Protein AF-A0A8T5HDD3-F1 (afdb_monomer_lite)

pLDDT: mean 91.11, std 10.98, range [41.25, 98.44]

Foldseek 3Di:
DDPLQVVLVVVLVVLLPDAPVCLLVVLVVCLVVVVVCDVVVSDDLVSLLVSVLSNLLVQLVVQLCVQLVPPDPDGQALVNGPQNQSVLVCLVVVVDDPVSLVSHHHPDPDHSVNSNVVNHDPCVSVVSVCSSNVVVVVVVVD

Secondary structure (DSSP, 8-state):
--HHHHHHHHHHHHHHT--GGGHHHHHHHHHHHHHHHHHTTSS-HHHHHHHHHHHHHHHHHHHHHHHS-TT-SS---GGGSS-HHHHHHHHHTT-S-HHHHHHS---TT--HHHHHHHH--TTHHHHHHHHHHHHHHHHTT-

Sequence (142 aa):
MTLNDSIRELVITGLEGVKLSTLNTFAKEYGAMIYSLYQEKVISDRDIDTALEKVIYEQAAKDYGRMTNEKRTHPLHADHVERTDCLAYALEKEAFSVEEVQQIPFDHGQNQITFVARYRNENLLRELREKLFQQEEELTNK

Structure (mmCIF, N/CA/C/O backbone):
data_AF-A0A8T5HDD3-F1
#
_entry.id   AF-A0A8T5HDD3-F1
#
loop_
_atom_site.group_PDB
_atom_site.id
_atom_site.type_symbol
_atom_site.label_atom_id
_atom_site.label_alt_id
_atom_site.label_comp_id
_atom_site.label_asym_id
_atom_site.label_entity_id
_atom_site.label_seq_id
_atom_site.pdbx_PDB_ins_code
_atom_site.Cartn_x
_atom_site.Cartn_y
_a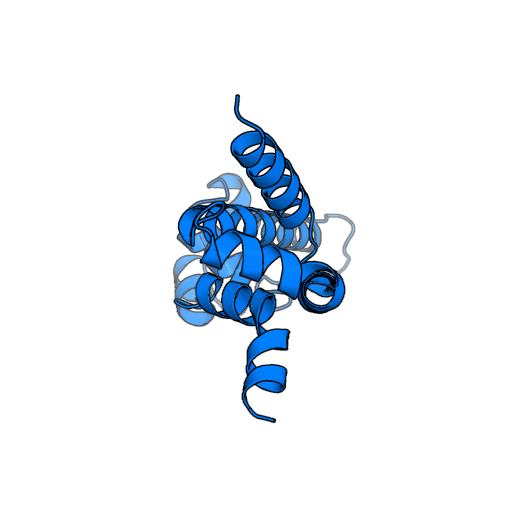tom_site.Cartn_z
_atom_site.occupancy
_atom_site.B_iso_or_equiv
_atom_site.auth_seq_id
_atom_site.auth_comp_id
_atom_site.auth_asym_id
_atom_site.auth_atom_id
_atom_site.pdbx_PDB_model_num
ATOM 1 N N . MET A 1 1 ? -11.540 22.369 16.539 1.00 68.56 1 MET A N 1
ATOM 2 C CA . MET A 1 1 ? -11.076 20.972 16.576 1.00 68.56 1 MET A CA 1
ATOM 3 C C . MET A 1 1 ? -11.719 20.312 17.780 1.00 68.56 1 MET A C 1
ATOM 5 O O . MET A 1 1 ? -11.649 20.884 18.863 1.00 68.56 1 MET A O 1
ATOM 9 N N . THR A 1 2 ? -12.438 19.213 17.575 1.00 91.38 2 THR A N 1
ATOM 10 C CA . THR A 1 2 ? -13.091 18.436 18.639 1.00 91.38 2 THR A CA 1
ATOM 11 C C . THR A 1 2 ? -12.171 17.316 19.131 1.00 91.38 2 THR A C 1
ATOM 13 O O . THR A 1 2 ? -11.213 16.963 18.448 1.00 91.38 2 THR A O 1
ATOM 16 N N . LEU A 1 3 ? -12.463 16.733 20.301 1.00 88.44 3 LEU A N 1
ATOM 17 C CA . LEU A 1 3 ? -11.733 15.559 20.799 1.00 88.44 3 LEU A CA 1
ATOM 18 C C . LEU A 1 3 ? -11.779 14.398 19.790 1.00 88.44 3 LEU A C 1
ATOM 20 O O . LEU A 1 3 ? -10.764 13.749 19.557 1.00 88.44 3 LEU A O 1
ATOM 24 N N . ASN A 1 4 ? -12.930 14.192 19.144 1.00 90.50 4 ASN A N 1
ATOM 25 C CA . 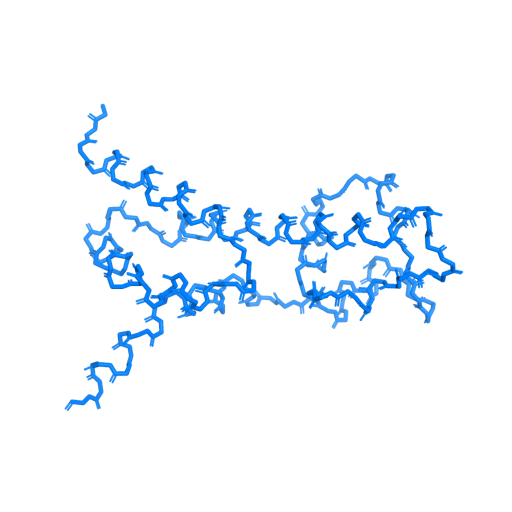ASN A 1 4 ? -13.096 13.164 18.118 1.00 90.50 4 ASN A CA 1
ATOM 26 C C . ASN A 1 4 ? -12.216 13.435 16.890 1.00 90.50 4 ASN A C 1
ATOM 28 O O . ASN A 1 4 ? -11.634 12.495 16.358 1.00 90.50 4 ASN A O 1
ATOM 32 N N . ASP A 1 5 ? -12.051 14.701 16.486 1.00 91.31 5 ASP A N 1
ATOM 33 C CA . ASP A 1 5 ? -11.139 15.059 15.389 1.00 91.31 5 ASP A CA 1
ATOM 34 C C . ASP A 1 5 ? -9.685 14.713 15.739 1.00 91.31 5 ASP A C 1
ATOM 36 O O . ASP A 1 5 ? -8.977 14.142 14.914 1.00 91.31 5 ASP A O 1
ATOM 40 N N . SER A 1 6 ? -9.249 15.008 16.969 1.00 93.00 6 SER A N 1
ATOM 41 C CA . SER A 1 6 ? -7.890 14.695 17.429 1.00 93.00 6 SER A CA 1
ATOM 42 C C . SER A 1 6 ? -7.639 13.189 17.544 1.00 93.00 6 SER A C 1
ATOM 44 O O . SER A 1 6 ? -6.559 12.721 17.190 1.00 93.00 6 SER A O 1
ATOM 46 N N . ILE A 1 7 ? -8.626 12.420 18.015 1.00 92.38 7 ILE A N 1
ATOM 47 C CA . ILE A 1 7 ? -8.535 10.953 18.089 1.00 92.38 7 ILE A CA 1
ATOM 48 C C . ILE A 1 7 ? -8.464 10.354 16.684 1.00 92.38 7 ILE A C 1
ATOM 50 O O . ILE A 1 7 ? -7.594 9.523 16.423 1.00 92.38 7 ILE A O 1
ATOM 54 N N . ARG A 1 8 ? -9.334 10.805 15.770 1.00 93.62 8 ARG A N 1
ATOM 55 C CA . ARG A 1 8 ? -9.302 10.405 14.358 1.00 93.62 8 ARG A CA 1
ATOM 56 C C . ARG A 1 8 ? -7.929 10.677 13.754 1.00 93.62 8 ARG A C 1
ATOM 58 O O . ARG A 1 8 ? -7.326 9.761 13.212 1.00 93.62 8 ARG A O 1
ATOM 65 N N . GLU A 1 9 ? -7.410 11.895 13.884 1.00 94.44 9 GLU A N 1
ATOM 66 C CA . GLU A 1 9 ? -6.103 12.263 13.326 1.00 94.44 9 GLU A CA 1
ATOM 67 C C . GLU A 1 9 ? -4.965 11.398 13.883 1.00 94.44 9 GLU A C 1
ATOM 69 O O . GLU A 1 9 ? -4.140 10.903 13.113 1.00 94.44 9 GLU A O 1
ATOM 74 N N . LEU A 1 10 ? -4.944 11.158 15.198 1.00 93.69 10 LEU A N 1
ATOM 75 C CA . LEU A 1 10 ? -3.925 10.327 15.839 1.00 93.69 10 LEU A CA 1
ATOM 76 C C . LEU A 1 10 ? -3.951 8.884 15.320 1.00 93.69 10 LEU A C 1
ATOM 78 O O . LEU A 1 10 ? -2.904 8.326 14.995 1.00 93.69 10 LEU A O 1
ATOM 82 N N . VAL A 1 11 ? -5.140 8.282 15.234 1.00 92.81 11 VAL A N 1
ATOM 83 C CA . VAL A 1 11 ? -5.303 6.892 14.785 1.00 92.81 11 VAL A CA 1
ATOM 84 C C . VAL A 1 11 ? -4.957 6.745 13.308 1.00 92.81 11 VAL A C 1
ATOM 86 O O . VAL A 1 11 ? -4.247 5.809 12.947 1.00 92.81 11 VAL A O 1
ATOM 89 N N . ILE A 1 12 ? -5.399 7.682 12.466 1.00 94.94 12 ILE A N 1
ATOM 90 C CA . ILE A 1 12 ? -5.091 7.672 11.034 1.00 94.94 12 ILE A CA 1
ATOM 91 C C . ILE A 1 12 ? -3.592 7.862 10.800 1.00 94.94 12 ILE A C 1
ATOM 93 O O . ILE A 1 12 ? -2.991 7.054 10.100 1.00 94.94 12 ILE A O 1
ATOM 97 N N . THR A 1 13 ? -2.953 8.822 11.472 1.00 94.12 13 THR A N 1
ATOM 98 C CA . THR A 1 13 ? -1.492 9.009 11.393 1.00 94.12 13 THR A CA 1
ATOM 99 C C . THR A 1 13 ? -0.735 7.765 11.870 1.00 94.12 13 THR A C 1
ATOM 101 O O . THR A 1 13 ? 0.276 7.381 11.285 1.00 94.12 13 THR A O 1
ATOM 104 N N . GLY A 1 14 ? -1.230 7.106 12.923 1.00 92.75 14 GLY A N 1
ATOM 105 C CA . GLY A 1 14 ? -0.672 5.847 13.409 1.00 92.75 14 GLY A CA 1
ATOM 106 C C . GLY A 1 14 ? -0.758 4.729 12.370 1.00 92.75 14 GLY A C 1
ATOM 107 O O . GLY A 1 14 ? 0.235 4.042 12.144 1.00 92.75 14 GLY A O 1
ATOM 108 N N . LEU A 1 15 ? -1.913 4.580 11.713 1.00 94.62 15 LEU A N 1
ATOM 109 C CA . LEU A 1 15 ? -2.135 3.588 10.660 1.00 94.62 15 LEU A CA 1
ATOM 110 C C . LEU A 1 15 ? -1.279 3.864 9.415 1.00 94.62 15 LEU A C 1
ATOM 112 O O . LEU A 1 15 ? -0.711 2.930 8.856 1.00 94.62 15 LEU A O 1
ATOM 116 N N . GLU A 1 16 ? -1.130 5.128 9.017 1.00 94.44 16 GLU A N 1
ATOM 117 C CA . GLU A 1 16 ? -0.271 5.534 7.897 1.00 94.44 16 GLU A CA 1
ATOM 118 C C . GLU A 1 16 ? 1.199 5.133 8.091 1.00 94.44 16 GLU A C 1
ATOM 120 O O . GLU A 1 16 ? 1.890 4.870 7.115 1.00 94.44 16 GLU A O 1
ATOM 125 N N . GLY A 1 17 ? 1.686 5.070 9.336 1.00 91.75 17 GLY A N 1
ATOM 126 C CA . GLY A 1 17 ? 3.064 4.675 9.650 1.00 91.75 17 GLY A CA 1
ATOM 127 C C . GLY A 1 17 ? 3.302 3.161 9.718 1.00 91.75 17 GLY A C 1
ATOM 128 O O . GLY A 1 17 ? 4.415 2.721 10.034 1.00 91.75 17 GLY A O 1
ATOM 129 N N . VAL A 1 18 ? 2.275 2.341 9.481 1.00 94.12 18 VAL A N 1
ATOM 130 C CA . VAL A 1 18 ? 2.364 0.882 9.596 1.00 94.12 18 VAL A CA 1
ATOM 131 C C . VAL A 1 18 ? 3.041 0.285 8.371 1.00 94.12 18 VAL A C 1
ATOM 133 O O . VAL A 1 18 ? 2.665 0.528 7.232 1.00 94.12 18 VAL A O 1
ATOM 136 N N . LYS A 1 19 ? 3.994 -0.622 8.595 1.00 94.19 19 LYS A N 1
ATOM 137 C CA . LYS A 1 19 ? 4.533 -1.458 7.517 1.00 94.19 19 LYS A CA 1
ATOM 138 C C . LYS A 1 19 ? 3.566 -2.598 7.217 1.00 94.19 19 LYS A C 1
ATOM 140 O O . LYS A 1 19 ? 3.132 -3.290 8.140 1.00 94.19 19 LYS A O 1
ATOM 145 N N . LEU A 1 20 ? 3.317 -2.888 5.936 1.00 93.25 20 LEU A N 1
ATOM 146 C CA . LEU A 1 20 ? 2.445 -4.005 5.537 1.00 93.25 20 LEU A CA 1
ATOM 147 C C . LEU A 1 20 ? 2.879 -5.355 6.122 1.00 93.25 20 LEU A C 1
ATOM 149 O O . LEU A 1 20 ? 2.026 -6.162 6.484 1.00 93.25 20 LEU A O 1
ATOM 153 N N . SER A 1 21 ? 4.185 -5.594 6.269 1.00 92.06 21 SER A N 1
ATOM 154 C CA . SER A 1 21 ? 4.714 -6.823 6.879 1.00 92.06 21 SER A CA 1
ATOM 155 C C . SER A 1 21 ? 4.349 -6.982 8.361 1.00 92.06 21 SER A C 1
ATOM 157 O O . SER A 1 21 ? 4.362 -8.095 8.879 1.00 92.06 21 SER A O 1
ATOM 159 N N . THR A 1 22 ? 3.991 -5.889 9.038 1.00 92.75 22 THR A N 1
ATOM 160 C CA . THR A 1 22 ? 3.579 -5.862 10.448 1.00 92.75 22 THR A CA 1
ATOM 161 C C . THR A 1 22 ? 2.100 -5.528 10.635 1.00 92.75 22 THR A C 1
ATOM 163 O O . THR A 1 22 ? 1.664 -5.391 11.774 1.00 92.75 22 THR A O 1
ATOM 166 N N . LEU A 1 23 ? 1.312 -5.427 9.556 1.00 92.62 23 LEU A N 1
ATOM 167 C CA . LEU A 1 23 ? -0.105 -5.049 9.627 1.00 92.62 23 LEU A CA 1
ATOM 168 C C . LEU A 1 23 ? -0.906 -5.979 10.544 1.00 92.62 23 LEU A C 1
ATOM 170 O O . LEU A 1 23 ? -1.701 -5.508 11.344 1.00 92.62 23 LEU A O 1
ATOM 174 N N . ASN A 1 24 ? -0.642 -7.287 10.498 1.00 91.06 24 ASN A N 1
ATOM 175 C CA . ASN A 1 24 ? -1.310 -8.245 11.381 1.00 91.06 24 ASN A CA 1
ATOM 176 C C . ASN A 1 24 ? -0.961 -8.015 12.858 1.00 91.06 24 ASN A C 1
ATOM 178 O O . ASN A 1 24 ? -1.811 -8.201 13.717 1.00 91.06 24 ASN A O 1
ATOM 182 N N . THR A 1 25 ? 0.279 -7.633 13.176 1.00 91.75 25 THR A N 1
ATOM 183 C CA . THR A 1 25 ? 0.667 -7.298 14.556 1.00 91.75 25 THR A CA 1
ATOM 184 C C . THR A 1 25 ? -0.037 -6.026 15.007 1.00 91.75 25 THR A C 1
ATOM 186 O O . THR A 1 25 ? -0.633 -6.007 16.076 1.00 91.75 25 THR A O 1
ATOM 189 N N . PHE A 1 26 ? -0.058 -5.006 14.149 1.00 92.38 26 PHE A N 1
ATOM 190 C CA . PHE A 1 26 ? -0.777 -3.765 14.412 1.00 92.38 26 PHE A CA 1
ATOM 191 C C . PHE A 1 26 ? -2.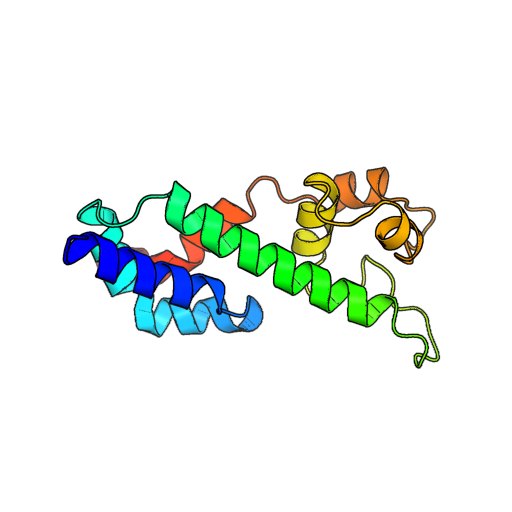281 -4.003 14.626 1.00 92.38 26 PHE A C 1
ATOM 193 O O . PHE A 1 26 ? -2.852 -3.510 15.593 1.00 92.38 26 PHE A O 1
ATOM 200 N N . ALA A 1 27 ? -2.914 -4.825 13.784 1.00 92.56 27 ALA A N 1
ATOM 201 C CA . ALA A 1 27 ? -4.316 -5.213 13.927 1.00 92.56 27 ALA A CA 1
ATOM 202 C C . ALA A 1 27 ? -4.582 -5.962 15.243 1.00 92.56 27 ALA A C 1
ATOM 204 O O . ALA A 1 27 ? -5.613 -5.753 15.872 1.00 92.56 27 ALA A O 1
ATOM 205 N N . LYS A 1 28 ? -3.639 -6.793 15.706 1.00 90.81 28 LYS A N 1
ATOM 206 C CA . LYS A 1 28 ? -3.757 -7.478 17.002 1.00 90.81 28 LYS A CA 1
ATOM 207 C C . LYS A 1 28 ? -3.678 -6.531 18.197 1.00 90.81 28 LYS A C 1
ATOM 209 O O . LYS A 1 28 ? -4.298 -6.798 19.218 1.00 90.81 28 LYS A O 1
ATOM 214 N N . GLU A 1 29 ? -2.888 -5.469 18.092 1.00 91.12 29 GLU A N 1
ATOM 215 C CA . GLU A 1 29 ? -2.685 -4.514 19.185 1.00 91.12 29 GLU A CA 1
ATOM 216 C C . GLU A 1 29 ? -3.771 -3.432 19.220 1.00 91.12 29 GLU A C 1
ATOM 218 O O . GLU A 1 29 ? -4.203 -3.023 20.297 1.00 91.12 29 GLU A O 1
ATOM 223 N N . TYR A 1 30 ? -4.232 -2.985 18.050 1.00 91.31 30 TYR A N 1
ATOM 224 C CA . TYR A 1 30 ? -5.068 -1.791 17.915 1.00 91.31 30 TYR A CA 1
ATOM 225 C C . TYR A 1 30 ? -6.401 -2.029 17.194 1.00 91.31 30 TYR A C 1
ATOM 227 O O . TYR A 1 30 ? -7.233 -1.123 17.162 1.00 91.31 30 TYR A O 1
ATOM 235 N N . GLY A 1 31 ? -6.647 -3.224 16.650 1.00 91.12 31 GLY A N 1
ATOM 236 C CA . GLY A 1 31 ? -7.833 -3.531 15.841 1.00 91.12 31 GLY A CA 1
ATOM 237 C C . GLY A 1 31 ? -9.152 -3.275 16.568 1.00 91.12 31 GLY A C 1
ATOM 238 O O . GLY A 1 31 ? -10.028 -2.624 16.007 1.00 91.12 31 GLY A O 1
ATOM 239 N N . ALA A 1 32 ? -9.268 -3.674 17.840 1.00 90.56 32 ALA A N 1
ATOM 240 C CA . ALA A 1 32 ? -10.474 -3.440 18.645 1.00 90.56 32 ALA A CA 1
ATOM 241 C C . ALA A 1 32 ? -10.776 -1.941 18.842 1.00 90.56 32 ALA A C 1
ATOM 243 O O . ALA A 1 32 ? -11.919 -1.502 18.721 1.00 90.56 32 ALA A O 1
ATOM 244 N N . MET A 1 33 ? -9.743 -1.128 19.087 1.00 92.31 33 MET A N 1
ATOM 245 C CA . MET A 1 33 ? -9.886 0.328 19.198 1.00 92.31 33 MET A CA 1
ATOM 246 C C . MET A 1 33 ? -10.316 0.940 17.861 1.00 92.31 33 MET A C 1
ATOM 248 O O . MET A 1 33 ? -11.245 1.744 17.828 1.00 92.31 33 MET A O 1
ATOM 252 N N . ILE A 1 34 ? -9.669 0.553 16.757 1.00 93.44 34 ILE A N 1
ATOM 253 C CA . ILE A 1 34 ? -10.006 1.044 15.412 1.00 93.44 34 ILE A CA 1
ATOM 254 C C . ILE A 1 34 ? -11.449 0.660 15.062 1.00 93.44 34 ILE A C 1
ATOM 256 O O . ILE A 1 34 ? -12.213 1.507 14.603 1.00 93.44 34 ILE A O 1
ATOM 260 N N . TYR A 1 35 ? -11.856 -0.579 15.342 1.00 93.25 35 TYR A N 1
ATOM 261 C CA . TYR A 1 35 ? -13.220 -1.046 15.115 1.00 93.25 35 TYR A CA 1
ATOM 262 C C . TYR A 1 35 ? -14.247 -0.279 15.960 1.00 93.25 35 TYR A C 1
ATOM 264 O O . TYR A 1 35 ? -15.272 0.146 15.432 1.00 93.25 35 TYR A O 1
ATOM 272 N N . SER A 1 36 ? -13.964 -0.016 17.240 1.00 92.81 36 SER A N 1
ATOM 273 C CA . SER A 1 36 ? -14.846 0.793 18.095 1.00 92.81 36 SER A CA 1
ATOM 274 C C . SER A 1 36 ? -15.038 2.206 17.539 1.00 92.81 36 SER A C 1
ATOM 276 O O . SER A 1 36 ? -16.166 2.682 17.428 1.00 92.81 36 SER A O 1
ATOM 278 N N . LEU A 1 37 ? -13.953 2.865 17.120 1.00 94.56 37 LEU A N 1
ATOM 279 C CA . LEU A 1 37 ? -14.015 4.200 16.515 1.00 94.56 37 LEU A CA 1
ATOM 280 C C . LEU A 1 37 ? -14.764 4.197 15.178 1.00 94.56 37 LEU A C 1
ATOM 282 O O . LEU A 1 37 ? -15.435 5.174 14.841 1.00 94.56 37 LEU A O 1
ATOM 286 N N . TYR A 1 38 ? -14.669 3.103 14.422 1.00 94.75 38 TYR A N 1
ATOM 287 C CA . TYR A 1 38 ? -15.430 2.903 13.194 1.00 94.75 38 TYR A CA 1
ATOM 288 C C . TYR A 1 38 ? -16.935 2.758 13.477 1.00 94.75 38 TYR A C 1
ATOM 290 O O . TYR A 1 38 ? -17.747 3.453 12.866 1.00 94.75 38 TYR A O 1
ATOM 298 N N . GLN A 1 39 ? -17.321 1.932 14.458 1.00 94.69 39 GLN A N 1
ATOM 299 C CA . GLN A 1 39 ? -18.723 1.753 14.871 1.00 94.69 39 GLN A CA 1
ATOM 300 C C . GLN A 1 39 ? -19.350 3.055 15.389 1.00 94.69 39 GLN A C 1
ATOM 302 O O . GLN A 1 39 ? -20.503 3.367 15.084 1.00 94.69 39 GLN A O 1
ATOM 307 N N . GLU A 1 40 ? -18.573 3.860 16.114 1.00 95.31 40 GLU A N 1
ATOM 308 C CA . GLU A 1 40 ? -18.984 5.183 16.594 1.00 95.31 40 GLU A CA 1
ATOM 309 C C . GLU A 1 40 ? -18.968 6.267 15.503 1.00 95.31 40 GLU A C 1
ATOM 311 O O . GLU A 1 40 ? -19.330 7.416 15.767 1.00 95.31 40 GLU A O 1
ATOM 316 N N . LYS A 1 41 ? -18.592 5.918 14.263 1.00 95.19 41 LYS A N 1
ATOM 317 C CA . LYS A 1 41 ? -18.473 6.831 13.113 1.00 95.19 41 LYS A CA 1
ATOM 318 C C . LYS A 1 41 ? -17.476 7.972 13.341 1.00 95.19 41 LYS A C 1
ATOM 320 O O . LYS A 1 41 ? -17.582 9.021 12.706 1.00 95.19 41 LYS A O 1
ATOM 325 N N . VAL A 1 42 ? -16.513 7.773 14.241 1.00 96.19 42 VAL A N 1
ATOM 326 C CA . VAL A 1 42 ? -15.382 8.688 14.442 1.00 96.19 42 VAL A CA 1
ATOM 327 C C . VAL A 1 42 ? -14.402 8.558 13.283 1.00 96.19 42 VAL A C 1
ATOM 329 O O . VAL A 1 42 ? -13.877 9.568 12.831 1.00 96.19 42 VAL A O 1
ATOM 332 N N . ILE A 1 43 ? -14.199 7.343 12.771 1.00 95.94 43 ILE A N 1
ATOM 333 C CA . ILE A 1 43 ? -13.464 7.079 11.529 1.00 95.94 43 ILE A CA 1
ATOM 334 C C . ILE A 1 43 ? -14.380 6.381 10.521 1.00 95.94 43 ILE A C 1
ATOM 336 O O . ILE A 1 43 ? -15.302 5.660 10.898 1.00 95.94 43 ILE A O 1
ATOM 340 N N . SER A 1 44 ? -14.138 6.604 9.235 1.00 95.56 44 SER A N 1
ATOM 341 C CA . SER A 1 44 ? -14.911 6.024 8.132 1.00 95.56 44 SER A CA 1
ATOM 342 C C . SER A 1 44 ? -14.078 5.052 7.297 1.00 95.56 44 SER A C 1
ATOM 344 O O . SER A 1 44 ? -12.849 5.071 7.360 1.00 95.56 44 SER A O 1
ATOM 346 N N . ASP A 1 45 ? -14.734 4.255 6.444 1.00 95.75 45 ASP A N 1
ATOM 347 C CA . ASP A 1 45 ? -14.041 3.413 5.455 1.00 95.75 45 ASP A CA 1
ATOM 348 C C . ASP A 1 45 ? -13.075 4.235 4.603 1.00 95.75 45 ASP A C 1
ATOM 350 O O . ASP A 1 45 ? -11.952 3.817 4.357 1.00 95.75 45 ASP A O 1
ATOM 354 N N . ARG A 1 46 ? -13.482 5.452 4.220 1.00 96.19 46 ARG A N 1
ATOM 355 C CA . ARG A 1 46 ? -12.638 6.368 3.452 1.00 96.19 46 ARG A CA 1
ATOM 356 C C . ARG A 1 46 ? -11.359 6.734 4.202 1.00 96.19 46 ARG A C 1
ATOM 358 O O . ARG A 1 46 ? -10.312 6.834 3.569 1.00 96.19 46 ARG A O 1
ATOM 365 N N . ASP A 1 47 ? -11.436 6.965 5.510 1.00 96.50 47 ASP A N 1
ATOM 366 C CA . ASP A 1 47 ? -10.264 7.340 6.309 1.00 96.50 47 ASP A CA 1
ATOM 367 C C . ASP A 1 47 ? -9.264 6.186 6.381 1.00 96.50 47 ASP A C 1
ATOM 369 O O . ASP A 1 47 ? -8.070 6.377 6.159 1.00 96.50 47 ASP A O 1
ATOM 373 N N . ILE A 1 48 ? -9.778 4.980 6.626 1.00 96.19 48 ILE A N 1
ATOM 374 C CA . ILE A 1 48 ? -8.984 3.754 6.689 1.00 96.19 48 ILE A CA 1
ATOM 375 C C . ILE A 1 48 ? -8.362 3.451 5.324 1.00 96.19 48 ILE A C 1
ATOM 377 O O . ILE A 1 48 ? -7.160 3.209 5.245 1.00 96.19 48 ILE A O 1
ATOM 381 N N . ASP A 1 49 ? -9.148 3.516 4.248 1.00 97.00 49 ASP A N 1
ATOM 382 C CA . ASP A 1 49 ? -8.679 3.242 2.889 1.00 97.00 49 ASP A CA 1
ATOM 383 C C . ASP A 1 49 ? -7.618 4.256 2.451 1.00 97.00 49 ASP A C 1
ATOM 385 O O . ASP A 1 49 ? -6.623 3.868 1.848 1.00 97.00 49 ASP A O 1
ATOM 389 N N . THR A 1 50 ? -7.776 5.535 2.809 1.00 96.56 50 THR A N 1
ATOM 390 C CA . THR A 1 50 ? -6.765 6.569 2.523 1.00 96.56 50 THR A CA 1
ATOM 391 C C . THR A 1 50 ? -5.449 6.269 3.245 1.00 96.56 50 THR A C 1
ATOM 393 O O . THR A 1 50 ? -4.378 6.341 2.642 1.00 96.56 50 THR A O 1
ATOM 396 N N . ALA A 1 51 ? -5.517 5.885 4.523 1.00 96.94 51 ALA A N 1
ATOM 397 C CA . ALA A 1 51 ? -4.330 5.537 5.299 1.00 96.94 51 ALA A CA 1
ATOM 398 C C . ALA A 1 51 ? -3.633 4.279 4.757 1.00 96.94 51 ALA A C 1
ATOM 400 O O . ALA A 1 51 ? -2.414 4.250 4.593 1.00 96.94 51 ALA A O 1
ATOM 401 N N . LEU A 1 52 ? -4.411 3.244 4.432 1.00 97.44 52 LEU A N 1
ATOM 402 C CA . LEU A 1 52 ? -3.904 2.004 3.848 1.00 97.44 52 LEU A CA 1
ATOM 403 C C . LEU A 1 52 ? -3.327 2.214 2.447 1.00 97.44 52 LEU A C 1
ATOM 405 O O . LEU A 1 52 ? -2.329 1.586 2.105 1.00 97.44 52 LEU A O 1
ATOM 409 N N . GLU A 1 53 ? -3.911 3.100 1.642 1.00 97.81 53 GLU A N 1
ATOM 410 C CA . GLU A 1 53 ? -3.383 3.451 0.324 1.00 97.81 53 GLU A CA 1
ATOM 411 C C . GLU A 1 53 ? -1.990 4.076 0.434 1.00 97.81 53 GLU A C 1
ATOM 413 O O . GLU A 1 53 ? -1.075 3.682 -0.291 1.00 97.81 53 GLU A O 1
ATOM 418 N N . LYS A 1 54 ? -1.783 4.968 1.407 1.00 97.38 54 LYS A N 1
ATOM 419 C CA . LYS A 1 54 ? -0.450 5.507 1.695 1.00 97.38 54 LYS A CA 1
ATOM 420 C C . LYS A 1 54 ? 0.539 4.401 2.068 1.00 97.38 54 LYS A C 1
ATOM 422 O O . LYS A 1 54 ? 1.640 4.360 1.525 1.00 97.38 54 LYS A O 1
ATOM 427 N N . VAL A 1 55 ? 0.124 3.454 2.906 1.00 97.12 55 VAL A N 1
ATOM 428 C CA . VAL A 1 55 ? 0.935 2.285 3.281 1.00 97.12 55 VAL A CA 1
ATOM 429 C C . VAL A 1 55 ? 1.276 1.399 2.064 1.00 97.12 55 VAL A C 1
ATOM 431 O O . VAL A 1 55 ? 2.401 0.900 1.954 1.00 97.12 55 VAL A O 1
ATOM 434 N N . ILE A 1 56 ? 0.344 1.223 1.118 1.00 98.06 56 ILE A N 1
ATOM 435 C CA . ILE A 1 56 ? 0.591 0.532 -0.161 1.00 98.06 56 ILE A CA 1
ATOM 436 C C . ILE A 1 56 ? 1.656 1.277 -0.974 1.00 98.06 56 ILE A C 1
ATOM 438 O O . ILE A 1 56 ? 2.607 0.649 -1.446 1.00 98.06 56 ILE A O 1
ATOM 442 N N . TYR A 1 57 ? 1.525 2.598 -1.121 1.00 97.88 57 TYR A N 1
ATOM 443 C CA . TYR A 1 57 ? 2.485 3.415 -1.867 1.00 97.88 57 TYR A CA 1
ATOM 444 C C . TYR A 1 57 ? 3.873 3.415 -1.228 1.00 97.88 57 TYR A C 1
ATOM 446 O O . TYR A 1 57 ? 4.866 3.291 -1.940 1.00 97.88 57 TYR A O 1
ATOM 454 N N . GLU A 1 58 ? 3.971 3.468 0.099 1.00 97.06 58 GLU A N 1
ATOM 455 C CA . GLU A 1 58 ? 5.255 3.376 0.799 1.00 97.06 58 GLU A CA 1
ATOM 456 C C . GLU A 1 58 ? 5.941 2.022 0.568 1.00 97.06 58 GLU A C 1
ATOM 458 O O . GLU A 1 58 ? 7.152 1.966 0.324 1.00 97.06 58 GLU A O 1
ATOM 463 N N . GLN 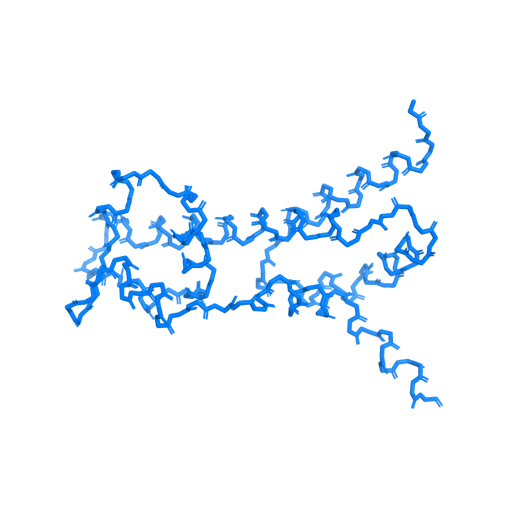A 1 59 ? 5.183 0.919 0.576 1.00 97.44 59 GLN A N 1
ATOM 464 C CA . GLN A 1 59 ? 5.726 -0.393 0.221 1.00 97.44 59 GLN A CA 1
ATOM 465 C C . GLN A 1 59 ? 6.159 -0.445 -1.252 1.00 97.44 59 GLN A C 1
ATOM 467 O O . GLN A 1 59 ? 7.243 -0.952 -1.543 1.00 97.44 59 GLN A O 1
ATOM 472 N N . ALA A 1 60 ? 5.360 0.101 -2.173 1.00 97.69 60 ALA A N 1
ATOM 473 C CA . ALA A 1 60 ? 5.702 0.152 -3.592 1.00 97.69 60 ALA A CA 1
ATOM 474 C C . ALA A 1 60 ? 6.973 0.982 -3.842 1.00 97.69 60 ALA A C 1
ATOM 476 O O . ALA A 1 60 ? 7.852 0.542 -4.580 1.00 97.69 60 ALA A O 1
ATOM 477 N N . ALA A 1 61 ? 7.124 2.133 -3.180 1.00 96.94 61 ALA A N 1
ATOM 478 C CA . ALA A 1 61 ? 8.317 2.976 -3.256 1.00 96.94 61 ALA A CA 1
ATOM 479 C C . ALA A 1 61 ? 9.559 2.274 -2.681 1.00 96.94 61 ALA A C 1
ATOM 481 O O . ALA A 1 61 ? 10.650 2.339 -3.255 1.00 96.94 61 ALA A O 1
ATOM 482 N N . LYS A 1 62 ? 9.403 1.542 -1.570 1.00 95.81 62 LYS A N 1
ATOM 483 C CA . LYS A 1 62 ? 10.465 0.693 -1.012 1.00 95.81 62 LYS A CA 1
ATOM 484 C C . LYS A 1 62 ? 10.888 -0.387 -2.010 1.00 95.81 62 LYS A C 1
ATOM 486 O O . LYS A 1 62 ? 12.085 -0.611 -2.188 1.00 95.81 62 LYS A O 1
ATOM 491 N N . ASP A 1 63 ? 9.935 -1.062 -2.644 1.00 95.94 63 ASP A N 1
ATOM 492 C CA . ASP A 1 63 ? 10.222 -2.097 -3.636 1.00 95.94 63 ASP A CA 1
ATOM 493 C C . ASP A 1 63 ? 10.859 -1.503 -4.903 1.00 95.94 63 ASP A C 1
ATOM 495 O O . ASP A 1 63 ? 11.866 -2.038 -5.369 1.00 95.94 63 ASP A O 1
ATOM 499 N N . TYR A 1 64 ? 10.395 -0.341 -5.372 1.00 96.44 64 TYR A N 1
ATOM 500 C CA . TYR A 1 64 ? 11.044 0.443 -6.427 1.00 96.44 64 TYR A CA 1
ATOM 501 C C . TYR A 1 64 ? 12.518 0.714 -6.112 1.00 96.44 64 TYR A C 1
ATOM 503 O O . TYR A 1 64 ? 13.394 0.298 -6.870 1.00 96.44 64 TYR A O 1
ATOM 511 N N . GLY A 1 65 ? 12.817 1.287 -4.942 1.00 95.12 65 GLY A N 1
ATOM 512 C CA . GLY A 1 65 ? 14.196 1.555 -4.525 1.00 95.12 65 GLY A CA 1
ATOM 513 C C . GLY A 1 65 ? 15.059 0.293 -4.394 1.00 95.12 65 GLY A C 1
ATOM 514 O O . GLY A 1 65 ? 16.277 0.351 -4.552 1.00 95.12 65 GLY A O 1
ATOM 515 N N . ARG A 1 66 ? 14.462 -0.881 -4.136 1.00 93.31 66 ARG A N 1
ATOM 516 C CA . ARG A 1 66 ? 15.184 -2.168 -4.135 1.00 93.31 66 ARG A CA 1
ATOM 517 C C . ARG A 1 66 ? 15.484 -2.684 -5.539 1.00 93.31 66 ARG A C 1
ATOM 519 O O . ARG A 1 66 ? 16.479 -3.405 -5.682 1.00 93.31 66 ARG A O 1
ATOM 526 N N . MET A 1 67 ? 14.635 -2.370 -6.516 1.00 94.38 67 MET A N 1
ATOM 527 C CA . MET A 1 67 ? 14.804 -2.741 -7.922 1.00 94.38 67 MET A CA 1
ATOM 528 C C . MET A 1 67 ? 15.844 -1.870 -8.621 1.00 94.38 67 MET A C 1
ATOM 530 O O . MET A 1 67 ? 16.722 -2.402 -9.295 1.00 94.38 67 MET A O 1
ATOM 534 N N . THR A 1 68 ? 15.787 -0.556 -8.405 1.00 90.88 68 THR A N 1
ATOM 535 C CA . THR A 1 68 ? 16.634 0.438 -9.086 1.00 90.88 68 THR A CA 1
ATOM 536 C C . THR A 1 68 ? 17.965 0.703 -8.383 1.00 90.88 68 THR A C 1
ATOM 538 O O . THR A 1 68 ? 18.749 1.543 -8.814 1.00 90.88 68 THR A O 1
ATOM 541 N N . ASN A 1 69 ? 18.269 -0.027 -7.306 1.00 90.06 69 ASN A N 1
ATOM 542 C CA . ASN A 1 69 ? 19.544 0.106 -6.612 1.00 90.06 69 ASN A CA 1
ATOM 543 C C . ASN A 1 69 ? 20.717 -0.335 -7.507 1.00 90.06 69 ASN A C 1
ATOM 545 O O . ASN A 1 69 ? 20.973 -1.528 -7.680 1.00 90.06 69 ASN A O 1
ATOM 549 N N . GLU A 1 70 ? 21.483 0.646 -7.982 1.00 75.50 70 GLU A N 1
ATOM 550 C CA . GLU A 1 70 ? 22.639 0.485 -8.875 1.00 75.50 70 GLU A CA 1
ATOM 551 C C . GLU A 1 70 ? 23.765 -0.393 -8.301 1.00 75.50 70 GLU A C 1
ATOM 553 O O . GLU A 1 70 ? 24.614 -0.883 -9.040 1.00 75.50 70 GLU A O 1
ATOM 558 N N . LYS A 1 71 ? 23.792 -0.631 -6.981 1.00 85.38 71 LYS A N 1
ATOM 559 C CA . LYS A 1 71 ? 24.821 -1.463 -6.333 1.00 85.38 71 LYS A CA 1
ATOM 560 C C . LYS A 1 71 ? 24.581 -2.968 -6.488 1.00 85.38 71 LYS A C 1
ATOM 562 O O . LYS A 1 71 ? 25.375 -3.761 -5.979 1.00 85.38 71 LYS A O 1
ATOM 567 N N . ARG A 1 72 ? 23.480 -3.390 -7.117 1.00 82.38 72 ARG A N 1
ATOM 568 C CA . ARG A 1 72 ? 23.156 -4.811 -7.291 1.00 82.38 72 ARG A CA 1
ATOM 569 C C . ARG A 1 72 ? 23.928 -5.415 -8.459 1.00 82.38 72 ARG A C 1
ATOM 571 O O . ARG A 1 72 ? 23.990 -4.849 -9.541 1.00 82.38 72 ARG A O 1
ATOM 578 N N . THR A 1 73 ? 24.445 -6.623 -8.256 1.00 82.62 73 THR A N 1
ATOM 579 C CA . THR A 1 73 ? 25.080 -7.428 -9.313 1.00 82.62 73 THR A CA 1
ATOM 580 C C . THR A 1 73 ? 24.077 -8.040 -10.290 1.00 82.62 73 THR A C 1
ATOM 582 O O . THR A 1 73 ? 24.441 -8.334 -11.425 1.00 82.62 73 THR A O 1
ATOM 585 N N . HIS A 1 74 ? 22.823 -8.223 -9.864 1.00 84.19 74 HIS A N 1
ATOM 586 C CA . HIS A 1 74 ? 21.737 -8.734 -10.697 1.00 84.19 74 HIS A CA 1
ATOM 587 C C . HIS A 1 74 ? 20.496 -7.843 -10.572 1.00 84.19 74 HIS A C 1
ATOM 589 O O . HIS A 1 74 ? 20.158 -7.449 -9.442 1.00 84.19 74 HIS A O 1
ATOM 595 N N . PRO A 1 75 ? 19.809 -7.553 -11.695 1.00 84.56 75 PRO A N 1
ATOM 596 C CA . PRO A 1 75 ? 18.561 -6.807 -11.668 1.00 84.56 75 PRO A CA 1
ATOM 597 C C . PRO A 1 75 ? 17.526 -7.567 -10.833 1.00 84.56 75 PRO A C 1
ATOM 599 O O . PRO A 1 75 ? 17.405 -8.789 -10.922 1.00 84.56 75 PRO A O 1
ATOM 602 N N . LEU A 1 76 ? 16.805 -6.843 -9.980 1.00 92.81 76 LEU A N 1
ATOM 603 C CA . LEU A 1 76 ? 15.629 -7.376 -9.300 1.00 92.81 76 LEU A CA 1
ATOM 604 C C . LEU A 1 76 ? 14.412 -6.958 -10.108 1.00 92.81 76 LEU A C 1
ATOM 606 O O . LEU A 1 76 ? 14.120 -5.770 -10.159 1.00 92.81 76 LEU A O 1
ATOM 610 N N . HIS A 1 77 ? 13.739 -7.925 -10.718 1.00 94.38 77 HIS A N 1
ATOM 611 C CA . HIS A 1 77 ? 12.587 -7.669 -11.569 1.00 94.38 77 HIS A CA 1
ATOM 612 C C . HIS A 1 77 ? 11.312 -7.353 -10.784 1.00 94.38 77 HIS A C 1
ATOM 614 O O . HIS A 1 77 ? 11.167 -7.743 -9.621 1.00 94.38 77 HIS A O 1
ATOM 620 N N . ALA A 1 78 ? 10.393 -6.644 -11.442 1.00 94.38 78 ALA A N 1
ATOM 621 C CA . ALA A 1 78 ? 9.132 -6.176 -10.867 1.00 94.38 78 ALA A CA 1
ATOM 622 C C . ALA A 1 78 ? 8.272 -7.290 -10.258 1.00 94.38 78 ALA A C 1
ATOM 624 O O . ALA A 1 78 ? 7.593 -7.067 -9.261 1.00 94.38 78 ALA A O 1
ATOM 625 N N . ASP A 1 79 ? 8.312 -8.498 -10.814 1.00 93.38 79 ASP A N 1
ATOM 626 C CA . ASP A 1 79 ? 7.574 -9.667 -10.334 1.00 93.38 79 ASP A CA 1
ATOM 627 C C . ASP A 1 79 ? 8.282 -10.437 -9.208 1.00 93.38 79 ASP A C 1
ATOM 629 O O . ASP A 1 79 ? 7.712 -11.369 -8.641 1.00 93.38 79 ASP A O 1
ATOM 633 N N . HIS A 1 80 ? 9.495 -10.023 -8.838 1.00 92.94 80 HIS A N 1
ATOM 634 C CA . HIS A 1 80 ? 10.308 -10.629 -7.782 1.00 92.94 80 HIS A CA 1
ATOM 635 C C . HIS A 1 80 ? 10.394 -9.771 -6.508 1.00 92.94 80 HIS A C 1
ATOM 637 O O . HIS A 1 80 ? 11.177 -10.075 -5.600 1.00 92.94 80 HIS A O 1
ATOM 643 N N . VAL A 1 81 ? 9.621 -8.685 -6.422 1.00 93.44 81 VAL A N 1
ATOM 644 C CA . VAL A 1 81 ? 9.558 -7.838 -5.222 1.00 93.44 81 VAL A CA 1
ATOM 645 C C . VAL A 1 81 ? 8.704 -8.467 -4.116 1.00 93.44 81 VAL A C 1
ATOM 647 O O . VAL A 1 81 ? 8.037 -9.479 -4.313 1.00 93.44 81 VAL A O 1
ATOM 650 N N . GLU A 1 82 ? 8.740 -7.875 -2.920 1.00 90.62 82 GLU A N 1
ATOM 651 C CA . GLU A 1 82 ? 8.041 -8.411 -1.744 1.00 90.62 82 GLU A CA 1
ATOM 652 C C . GLU A 1 82 ? 6.515 -8.382 -1.912 1.00 90.62 82 GLU A C 1
ATOM 654 O O . GLU A 1 82 ? 5.833 -9.323 -1.506 1.00 90.62 82 GLU A O 1
ATOM 659 N N . ARG A 1 83 ? 5.981 -7.307 -2.508 1.00 94.00 83 ARG A N 1
ATOM 660 C CA . ARG A 1 83 ? 4.542 -7.102 -2.711 1.00 94.00 83 ARG A CA 1
ATOM 661 C C . ARG A 1 83 ? 4.241 -6.612 -4.126 1.00 94.00 83 ARG A C 1
ATOM 663 O O . ARG A 1 83 ? 4.065 -5.419 -4.373 1.00 94.00 83 ARG A O 1
ATOM 670 N N . THR A 1 84 ? 4.181 -7.556 -5.062 1.00 95.94 84 THR A N 1
ATOM 671 C CA . THR A 1 84 ? 3.874 -7.288 -6.479 1.00 95.94 84 THR A CA 1
ATOM 672 C C . THR A 1 84 ? 2.500 -6.648 -6.673 1.00 95.94 84 THR A C 1
ATOM 674 O O . THR A 1 84 ? 2.343 -5.789 -7.534 1.00 95.94 84 THR A O 1
ATOM 677 N N . ASP A 1 85 ? 1.530 -7.005 -5.832 1.00 97.25 85 ASP A N 1
ATOM 678 C CA . ASP A 1 85 ? 0.193 -6.411 -5.778 1.00 97.25 85 ASP A CA 1
ATOM 679 C C . ASP A 1 85 ? 0.220 -4.918 -5.413 1.00 97.25 85 ASP A C 1
ATOM 681 O O . ASP A 1 85 ? -0.492 -4.122 -6.020 1.00 97.25 85 ASP A O 1
ATOM 685 N N . CYS A 1 86 ? 1.082 -4.516 -4.475 1.00 97.88 86 CYS A N 1
ATOM 686 C CA . CYS A 1 86 ? 1.254 -3.114 -4.088 1.00 97.88 86 CYS A CA 1
ATOM 687 C C . CYS A 1 86 ? 1.931 -2.304 -5.196 1.00 97.88 86 CYS A C 1
ATOM 689 O O . CYS A 1 86 ? 1.504 -1.190 -5.496 1.00 97.88 86 CYS A O 1
ATOM 691 N N . LEU A 1 87 ? 2.951 -2.878 -5.843 1.00 97.94 87 LEU A N 1
ATOM 692 C CA . LEU A 1 87 ? 3.595 -2.261 -7.001 1.00 97.94 87 LEU A CA 1
ATOM 693 C C . LEU A 1 87 ? 2.606 -2.095 -8.166 1.00 97.94 87 LEU A C 1
ATOM 695 O O . LEU A 1 87 ? 2.537 -1.025 -8.763 1.00 97.94 87 LEU A O 1
ATOM 699 N N . ALA A 1 88 ? 1.812 -3.127 -8.466 1.00 97.94 88 ALA A N 1
ATOM 700 C CA . ALA A 1 88 ? 0.788 -3.072 -9.505 1.00 97.94 88 ALA A CA 1
ATOM 701 C C . ALA A 1 88 ? -0.289 -2.0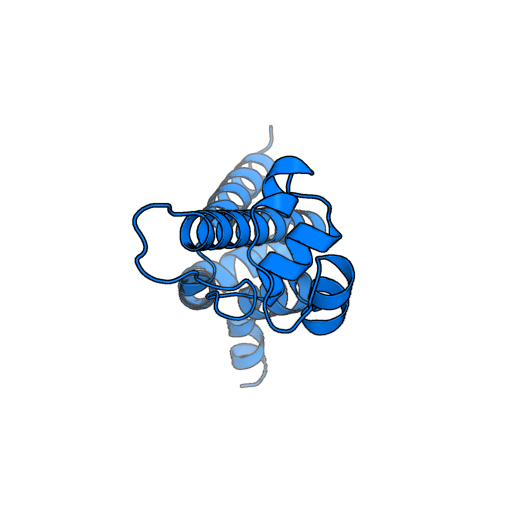24 -9.194 1.00 97.94 88 ALA A C 1
ATOM 703 O O . ALA A 1 88 ? -0.651 -1.256 -10.081 1.00 97.94 88 ALA A O 1
ATOM 704 N N . TYR A 1 89 ? -0.744 -1.946 -7.940 1.00 98.44 89 TYR A N 1
ATOM 705 C CA . TYR A 1 89 ? -1.688 -0.924 -7.490 1.00 98.44 89 TYR A CA 1
ATOM 706 C C . TYR A 1 89 ? -1.122 0.490 -7.689 1.00 98.44 89 TYR A C 1
ATOM 708 O O . TYR A 1 89 ? -1.771 1.342 -8.289 1.00 98.44 89 TYR A O 1
ATOM 716 N N . ALA A 1 90 ? 0.115 0.735 -7.252 1.00 98.12 90 ALA A N 1
ATOM 717 C CA . ALA A 1 90 ? 0.776 2.029 -7.409 1.00 98.12 90 ALA A CA 1
ATOM 718 C C . ALA A 1 90 ? 0.969 2.424 -8.887 1.00 98.12 90 ALA A C 1
ATOM 720 O O . ALA A 1 90 ? 0.774 3.583 -9.246 1.00 98.12 90 ALA A O 1
ATOM 721 N N . LEU A 1 91 ? 1.289 1.463 -9.760 1.00 97.88 91 LEU A N 1
ATOM 722 C CA . LEU A 1 91 ? 1.393 1.692 -11.204 1.00 97.88 91 LEU A CA 1
ATOM 723 C C . LEU A 1 91 ? 0.040 1.964 -11.871 1.00 97.88 91 LEU A C 1
ATOM 725 O O . LEU A 1 91 ? -0.014 2.770 -12.795 1.00 97.88 91 LEU A O 1
ATOM 729 N N . GLU A 1 92 ? -1.032 1.302 -11.429 1.00 97.75 92 GLU A N 1
ATOM 730 C CA . GLU A 1 92 ? -2.402 1.547 -11.906 1.00 97.75 92 GLU A CA 1
ATOM 731 C C . GLU A 1 92 ? -2.901 2.939 -11.499 1.00 97.75 92 GLU A C 1
ATOM 733 O O . GLU A 1 92 ? -3.616 3.588 -12.257 1.00 97.75 92 GLU A O 1
ATOM 738 N N . LYS A 1 93 ? -2.518 3.401 -10.305 1.00 97.75 93 LYS A N 1
ATOM 739 C CA . LYS A 1 93 ? -2.889 4.714 -9.761 1.00 97.75 93 LYS A CA 1
ATOM 740 C C . LYS A 1 93 ? -1.969 5.853 -10.187 1.00 97.75 93 LYS A C 1
ATOM 742 O O . LYS A 1 93 ? -2.127 6.957 -9.677 1.00 97.75 93 LYS A O 1
ATOM 747 N N . GLU A 1 94 ? -1.031 5.590 -11.096 1.00 97.19 94 GLU A N 1
ATOM 748 C CA . GLU A 1 94 ? -0.069 6.586 -11.584 1.00 97.19 94 GLU A CA 1
ATOM 749 C C . GLU A 1 94 ? 0.721 7.249 -10.435 1.00 97.19 94 GLU A C 1
ATOM 751 O O . GLU A 1 94 ? 1.057 8.428 -10.483 1.00 97.19 94 GLU A O 1
ATOM 756 N N . ALA A 1 95 ? 1.026 6.482 -9.379 1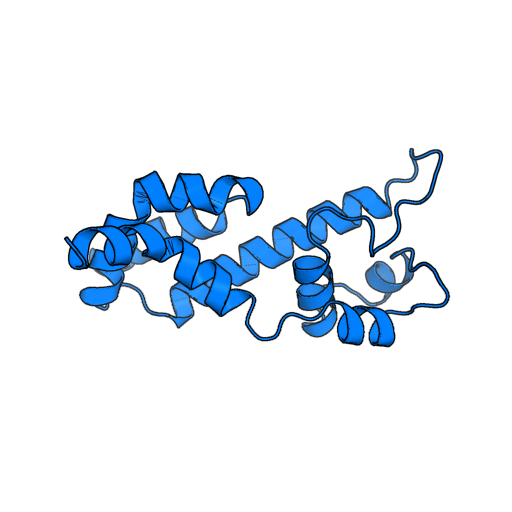.00 97.56 95 ALA A N 1
ATOM 757 C CA . ALA A 1 95 ? 1.757 6.977 -8.210 1.00 97.56 95 ALA A CA 1
ATOM 758 C C . ALA A 1 95 ? 3.257 7.206 -8.483 1.00 97.56 95 ALA A C 1
ATOM 760 O O . ALA A 1 95 ? 3.927 7.862 -7.690 1.00 97.56 95 ALA A O 1
ATOM 761 N N . PHE A 1 96 ? 3.774 6.667 -9.591 1.00 97.56 96 PHE A N 1
ATOM 762 C CA . PHE A 1 96 ? 5.144 6.860 -10.068 1.00 97.56 96 PHE A CA 1
ATOM 763 C C . PHE A 1 96 ? 5.170 7.804 -11.271 1.00 97.56 96 PHE A C 1
ATOM 765 O O . PHE A 1 96 ? 4.278 7.754 -12.123 1.00 97.56 96 PHE A O 1
ATOM 772 N N . SER A 1 97 ? 6.223 8.613 -11.387 1.00 97.31 97 SER A N 1
ATOM 773 C CA . SER A 1 97 ? 6.461 9.431 -12.579 1.00 97.31 97 SER A CA 1
ATOM 774 C C . SER A 1 97 ? 6.780 8.562 -13.801 1.00 97.31 97 SER A C 1
ATOM 776 O O . SER A 1 97 ? 7.190 7.405 -13.686 1.00 97.31 97 SER A O 1
ATOM 778 N N . VAL A 1 98 ? 6.647 9.129 -15.003 1.00 96.38 98 VAL A N 1
ATOM 779 C CA . VAL A 1 98 ? 7.001 8.428 -16.251 1.00 96.38 98 VAL A CA 1
ATOM 780 C C . VAL A 1 98 ? 8.466 7.973 -16.234 1.00 96.38 98 VAL A C 1
ATOM 782 O O . VAL A 1 98 ? 8.777 6.863 -16.667 1.00 96.38 98 VAL A O 1
ATOM 785 N N . GLU A 1 99 ? 9.363 8.804 -15.709 1.00 96.44 99 GLU A N 1
ATOM 786 C CA . GLU A 1 99 ? 10.791 8.513 -15.573 1.00 96.44 99 GLU A CA 1
ATOM 787 C C . GLU A 1 99 ? 11.053 7.379 -14.579 1.00 96.44 99 GLU A C 1
ATOM 789 O O . GLU A 1 99 ? 11.904 6.530 -14.838 1.00 96.44 99 GLU A O 1
ATOM 794 N N . GLU A 1 100 ? 10.319 7.336 -13.464 1.00 96.75 100 GLU A N 1
ATOM 795 C CA . GLU A 1 100 ? 10.418 6.240 -12.495 1.00 96.75 100 GLU A CA 1
ATOM 796 C C . GLU A 1 100 ? 9.939 4.925 -13.114 1.00 96.75 100 GLU A C 1
ATOM 798 O O . GLU A 1 100 ? 10.627 3.909 -13.027 1.00 96.75 100 GLU A O 1
ATOM 803 N N . VAL A 1 101 ? 8.808 4.941 -13.827 1.00 96.75 101 VAL A N 1
ATOM 804 C CA . VAL A 1 101 ? 8.278 3.744 -14.495 1.00 96.75 101 VAL A CA 1
ATOM 805 C C . VAL A 1 101 ? 9.266 3.178 -15.519 1.00 96.75 101 VAL A C 1
ATOM 807 O O . VAL A 1 101 ? 9.419 1.960 -15.609 1.00 96.75 101 VAL A O 1
ATOM 810 N N . GLN A 1 102 ? 9.976 4.031 -16.263 1.00 94.75 102 GLN A N 1
ATOM 811 C CA . GLN A 1 102 ? 10.996 3.595 -17.229 1.00 94.75 102 GLN A CA 1
ATOM 812 C C . GLN A 1 102 ? 12.187 2.881 -16.581 1.00 94.75 102 GLN A C 1
ATOM 814 O O . GLN A 1 102 ? 12.855 2.088 -17.244 1.00 94.75 102 GLN A O 1
ATOM 819 N N . GLN A 1 103 ? 12.458 3.148 -15.303 1.00 94.38 103 GLN A N 1
ATOM 820 C CA . GLN A 1 103 ? 13.531 2.490 -14.560 1.00 94.38 103 GLN A CA 1
ATOM 821 C C . GLN A 1 103 ? 13.107 1.143 -13.973 1.00 94.38 103 GLN A C 1
ATOM 823 O O . GLN A 1 103 ? 13.969 0.388 -13.524 1.00 94.38 103 GLN A O 1
ATOM 828 N N . ILE A 1 104 ? 11.810 0.818 -13.969 1.00 95.00 104 ILE A N 1
ATOM 829 C CA . ILE A 1 104 ? 11.320 -0.450 -13.429 1.00 95.00 104 ILE A CA 1
ATOM 830 C C . ILE A 1 104 ? 11.731 -1.595 -14.368 1.00 95.00 104 ILE A C 1
ATOM 832 O O . ILE A 1 104 ? 11.295 -1.646 -15.522 1.00 95.00 104 ILE A O 1
ATOM 836 N N . PRO A 1 105 ? 12.536 -2.560 -13.888 1.00 93.94 105 PRO A N 1
ATOM 837 C CA . PRO A 1 105 ? 12.968 -3.689 -14.698 1.00 93.94 105 PRO A CA 1
ATOM 838 C C . PRO A 1 105 ? 11.857 -4.744 -14.777 1.00 93.94 105 PRO A C 1
ATOM 840 O O . PRO A 1 105 ? 11.769 -5.657 -13.955 1.00 93.94 105 PRO A O 1
ATOM 843 N N . PHE A 1 106 ? 11.005 -4.651 -15.791 1.00 93.62 106 PHE A N 1
ATOM 844 C CA . PHE A 1 106 ? 10.052 -5.713 -16.116 1.00 93.62 106 PHE A CA 1
ATOM 845 C C . PHE A 1 106 ? 10.777 -6.911 -16.763 1.00 93.62 106 PHE A C 1
ATOM 847 O O . PHE A 1 106 ? 11.670 -6.717 -17.588 1.00 93.62 106 PHE A O 1
ATOM 854 N N . ASP A 1 107 ? 10.422 -8.142 -16.384 1.00 88.38 107 ASP A N 1
ATOM 855 C CA . ASP A 1 107 ? 10.977 -9.374 -16.974 1.00 88.38 107 ASP A CA 1
ATOM 856 C C . ASP A 1 107 ? 10.012 -9.984 -18.006 1.00 88.38 107 ASP A C 1
ATOM 858 O O . ASP A 1 107 ? 8.867 -9.556 -18.151 1.00 88.38 107 ASP A O 1
ATOM 862 N N . HIS A 1 108 ? 10.459 -11.004 -18.739 1.00 81.50 108 HIS A N 1
ATOM 863 C CA . HIS A 1 108 ? 9.621 -11.876 -19.568 1.00 81.50 108 HIS A CA 1
ATOM 864 C C . HIS A 1 108 ? 8.792 -11.152 -20.643 1.00 81.50 108 HIS A C 1
ATOM 866 O O . HIS A 1 108 ? 7.691 -11.580 -20.994 1.00 81.50 108 HIS A O 1
ATOM 872 N N . GLY A 1 109 ? 9.320 -10.050 -21.185 1.00 79.19 109 GLY A N 1
ATOM 873 C CA . GLY A 1 109 ? 8.628 -9.238 -22.190 1.00 79.19 109 GLY A CA 1
ATOM 874 C C . GLY A 1 109 ? 7.448 -8.440 -21.631 1.00 79.19 109 GLY A C 1
ATOM 875 O O . GLY A 1 109 ? 6.646 -7.916 -22.405 1.00 79.19 109 GLY A O 1
ATOM 876 N N . GLN A 1 110 ? 7.328 -8.349 -20.305 1.00 89.38 110 GLN A N 1
ATOM 877 C CA . GLN A 1 110 ? 6.339 -7.500 -19.666 1.00 89.38 110 GLN A CA 1
ATOM 878 C C . GLN A 1 110 ? 6.704 -6.017 -19.821 1.00 89.38 110 GLN A C 1
ATOM 880 O O . GLN A 1 110 ? 7.859 -5.618 -19.939 1.00 89.38 110 GLN A O 1
ATOM 885 N N . ASN A 1 111 ? 5.668 -5.195 -19.792 1.00 93.19 111 ASN A N 1
ATOM 886 C CA . ASN A 1 111 ? 5.696 -3.752 -19.590 1.00 93.19 111 ASN A CA 1
ATOM 887 C C . ASN A 1 111 ? 4.690 -3.386 -18.486 1.00 93.19 111 ASN A C 1
ATOM 889 O O . ASN A 1 111 ? 3.922 -4.250 -18.053 1.00 93.19 111 ASN A O 1
ATOM 893 N N . GLN A 1 112 ? 4.634 -2.110 -18.089 1.00 95.44 112 GLN A N 1
ATOM 894 C CA . GLN A 1 112 ? 3.696 -1.606 -17.075 1.00 95.44 112 GLN A CA 1
ATOM 895 C C . GLN A 1 112 ? 2.264 -2.121 -17.279 1.00 95.44 112 GLN A C 1
ATOM 897 O O . GLN A 1 112 ? 1.669 -2.649 -16.346 1.00 95.44 112 GLN A O 1
ATOM 902 N N . ILE A 1 113 ? 1.726 -2.026 -18.499 1.00 95.69 113 ILE A N 1
ATOM 903 C CA . ILE A 1 113 ? 0.338 -2.405 -18.805 1.00 95.69 113 ILE A CA 1
ATOM 904 C C . ILE A 1 113 ? 0.124 -3.898 -18.539 1.00 95.69 113 ILE A C 1
ATOM 906 O O . ILE A 1 113 ? -0.786 -4.287 -17.809 1.00 95.69 113 ILE A O 1
ATOM 910 N N . THR A 1 114 ? 0.982 -4.751 -19.101 1.00 96.44 114 THR A N 1
ATOM 911 C CA . THR A 1 114 ? 0.879 -6.211 -18.922 1.00 96.44 114 THR A CA 1
ATOM 912 C C . THR A 1 114 ? 1.196 -6.661 -17.495 1.00 96.44 114 THR A C 1
ATOM 914 O O . THR A 1 114 ? 0.657 -7.667 -17.037 1.00 96.44 114 THR A O 1
ATOM 917 N N . PHE A 1 115 ? 2.053 -5.926 -16.782 1.00 96.75 115 PHE A N 1
ATOM 918 C CA . PHE A 1 115 ? 2.385 -6.184 -15.387 1.00 96.75 115 PHE A CA 1
ATOM 919 C C . PHE A 1 115 ? 1.186 -5.882 -14.488 1.00 96.75 115 PHE A C 1
ATOM 921 O O . PHE A 1 115 ? 0.750 -6.759 -13.745 1.00 96.75 115 PHE A O 1
ATOM 928 N N . VAL A 1 116 ? 0.600 -4.687 -14.619 1.00 97.19 116 VAL A N 1
ATOM 929 C CA . VAL A 1 116 ? -0.616 -4.299 -13.893 1.00 97.19 116 VAL A CA 1
ATOM 930 C C . VAL A 1 116 ? -1.733 -5.291 -14.192 1.00 97.19 116 VAL A C 1
ATOM 932 O O . VAL A 1 116 ? -2.300 -5.848 -13.264 1.00 97.19 116 VAL A O 1
ATOM 935 N N . ALA A 1 117 ? -1.988 -5.625 -15.459 1.00 96.06 117 ALA A N 1
ATOM 936 C CA . ALA A 1 117 ? -3.025 -6.597 -15.812 1.00 96.06 117 ALA A CA 1
ATOM 937 C C . ALA A 1 117 ? -2.837 -7.977 -15.147 1.00 96.06 117 ALA A C 1
ATOM 939 O O . ALA A 1 117 ? -3.820 -8.663 -14.878 1.00 96.06 117 ALA A O 1
ATOM 940 N N . ARG A 1 118 ? -1.590 -8.387 -14.879 1.00 95.94 118 ARG A N 1
ATOM 941 C CA . ARG A 1 118 ? -1.267 -9.683 -14.265 1.00 95.94 118 ARG A CA 1
ATOM 942 C C . ARG A 1 118 ? -1.330 -9.669 -12.738 1.00 95.94 118 ARG A C 1
ATOM 944 O O . ARG A 1 118 ? -1.746 -10.666 -12.156 1.00 95.94 118 ARG A O 1
ATOM 951 N N . TYR A 1 119 ? -0.867 -8.593 -12.105 1.00 96.06 119 TYR A N 1
ATOM 952 C CA . TYR A 1 119 ? -0.663 -8.525 -10.651 1.00 96.06 119 TYR A CA 1
ATOM 953 C C . TYR A 1 119 ? -1.646 -7.603 -9.925 1.00 96.06 119 TYR A C 1
ATOM 955 O O . TYR A 1 119 ? -1.616 -7.525 -8.698 1.00 96.06 119 TYR A O 1
ATOM 963 N N . ARG A 1 120 ? -2.525 -6.912 -10.656 1.00 94.81 120 ARG A N 1
ATOM 964 C CA . ARG A 1 120 ? -3.597 -6.102 -10.079 1.00 94.81 120 ARG A CA 1
ATOM 965 C C . ARG A 1 120 ? -4.465 -6.951 -9.159 1.00 94.81 120 ARG A C 1
ATOM 967 O O . ARG A 1 120 ? -4.990 -7.989 -9.556 1.00 94.81 120 ARG A O 1
ATOM 974 N N . ASN A 1 121 ? -4.666 -6.442 -7.951 1.00 96.31 121 ASN A N 1
ATOM 975 C CA . ASN A 1 121 ? -5.671 -6.930 -7.024 1.00 96.31 121 ASN A CA 1
ATOM 976 C C . ASN A 1 121 ? -6.718 -5.828 -6.815 1.00 96.31 121 ASN A C 1
ATOM 978 O O . ASN A 1 121 ? -6.480 -4.862 -6.092 1.00 96.31 121 ASN A O 1
ATOM 982 N N . GLU A 1 122 ? -7.887 -5.985 -7.444 1.00 94.62 122 GLU A N 1
ATOM 983 C CA . GLU A 1 122 ? -9.001 -5.026 -7.349 1.00 94.62 122 GLU A CA 1
ATOM 984 C C . GLU A 1 122 ? -9.526 -4.857 -5.917 1.00 94.62 122 GLU A C 1
ATOM 986 O O . GLU A 1 122 ? -10.131 -3.838 -5.592 1.00 94.62 122 GLU A O 1
ATOM 991 N N . ASN A 1 123 ? -9.287 -5.847 -5.055 1.00 96.31 123 ASN A N 1
ATOM 992 C CA . ASN A 1 123 ? -9.764 -5.875 -3.680 1.00 96.31 123 ASN A CA 1
ATOM 993 C C . ASN A 1 123 ? -8.657 -5.579 -2.662 1.00 96.31 123 ASN A C 1
ATOM 995 O O . ASN A 1 123 ? -8.902 -5.745 -1.472 1.00 96.31 123 ASN A O 1
ATOM 999 N N . LEU A 1 124 ? -7.470 -5.122 -3.085 1.00 96.56 124 LEU A N 1
ATOM 1000 C CA . LEU A 1 124 ? -6.315 -4.954 -2.195 1.00 96.56 124 LEU A CA 1
ATOM 1001 C C . LEU A 1 124 ? -6.643 -4.126 -0.943 1.00 96.56 124 LEU A C 1
ATOM 1003 O O . LEU A 1 124 ? -6.390 -4.574 0.172 1.00 96.56 124 LEU A O 1
ATOM 1007 N N . LEU A 1 125 ? -7.256 -2.949 -1.104 1.00 96.50 125 LEU A N 1
ATOM 1008 C CA . LEU A 1 125 ? -7.657 -2.112 0.034 1.00 96.50 125 LEU A CA 1
ATOM 1009 C C . LEU A 1 125 ? -8.680 -2.808 0.936 1.00 96.50 125 LEU A C 1
ATOM 1011 O O . LEU A 1 125 ? -8.541 -2.776 2.157 1.00 96.50 125 LEU A O 1
ATOM 1015 N N . ARG A 1 126 ? -9.669 -3.491 0.343 1.00 95.56 126 ARG A N 1
ATOM 1016 C CA . ARG A 1 126 ? -10.683 -4.233 1.101 1.00 95.56 126 ARG A CA 1
ATOM 1017 C C . ARG A 1 126 ? -10.041 -5.343 1.931 1.00 95.56 126 ARG A C 1
ATOM 1019 O O . ARG A 1 126 ? -10.308 -5.419 3.122 1.00 95.56 126 ARG A O 1
ATOM 1026 N N . GLU A 1 127 ? -9.164 -6.145 1.335 1.00 95.19 127 GLU A N 1
ATOM 1027 C CA . GLU A 1 127 ? -8.460 -7.232 2.024 1.00 95.19 127 GLU A CA 1
ATOM 1028 C C . GLU A 1 127 ? -7.570 -6.714 3.162 1.00 95.19 127 GLU A C 1
ATOM 1030 O O . GLU A 1 127 ? -7.465 -7.341 4.216 1.00 95.19 127 GLU A O 1
ATOM 1035 N N . LEU A 1 128 ? -6.910 -5.566 2.974 1.00 95.38 128 LEU A N 1
ATOM 1036 C CA . LEU A 1 128 ? -6.102 -4.944 4.025 1.00 95.38 128 LEU A CA 1
ATOM 1037 C C . LEU A 1 128 ? -6.969 -4.381 5.158 1.00 95.38 128 LEU A C 1
ATOM 1039 O O . LEU A 1 128 ? -6.604 -4.524 6.324 1.00 95.38 128 LEU A O 1
ATOM 1043 N N . ARG A 1 129 ? -8.127 -3.797 4.837 1.00 95.00 129 ARG A N 1
ATOM 1044 C CA . ARG A 1 129 ? -9.102 -3.340 5.832 1.00 95.00 129 ARG A CA 1
ATOM 1045 C C . ARG A 1 129 ? -9.711 -4.506 6.609 1.00 95.00 129 ARG A C 1
ATOM 1047 O O . ARG A 1 129 ? -9.790 -4.440 7.829 1.00 95.00 129 ARG A O 1
ATOM 1054 N N . GLU A 1 130 ? -10.078 -5.595 5.941 1.00 92.44 130 GLU A N 1
ATOM 1055 C CA . GLU A 1 130 ? -10.567 -6.817 6.596 1.00 92.44 130 GLU A CA 1
ATOM 1056 C C . GLU A 1 130 ? -9.520 -7.374 7.576 1.00 92.44 130 GLU A C 1
ATOM 1058 O O . GLU A 1 130 ? -9.852 -7.708 8.712 1.00 92.44 130 GLU A O 1
ATOM 1063 N N . LYS A 1 131 ? -8.231 -7.364 7.204 1.00 91.62 131 LYS A N 1
ATOM 1064 C CA . LYS A 1 131 ? -7.130 -7.741 8.112 1.00 91.62 131 LYS A CA 1
ATOM 1065 C C . LYS A 1 131 ? -7.023 -6.851 9.350 1.00 91.62 131 LYS A C 1
ATOM 1067 O O . LYS A 1 131 ? -6.649 -7.353 10.407 1.00 91.62 131 LYS A O 1
ATOM 1072 N N . LEU A 1 132 ? -7.351 -5.558 9.251 1.00 91.19 132 LEU A N 1
ATOM 1073 C CA . LEU A 1 132 ? -7.390 -4.665 10.417 1.00 91.19 132 LEU A CA 1
ATOM 1074 C C . LEU A 1 132 ? -8.490 -5.055 11.415 1.00 91.19 132 LEU A C 1
ATOM 1076 O O . LEU A 1 132 ? -8.312 -4.853 12.615 1.00 91.19 132 LEU A O 1
ATOM 1080 N N . PHE A 1 133 ? -9.598 -5.624 10.935 1.00 88.81 133 PHE A N 1
ATOM 1081 C CA . PHE A 1 133 ? -10.767 -5.977 11.750 1.00 88.81 133 PHE A CA 1
ATOM 1082 C C . PHE A 1 133 ? -10.825 -7.449 12.177 1.00 88.81 133 PHE A C 1
ATOM 1084 O O . PHE A 1 133 ? -11.671 -7.821 12.988 1.00 88.81 133 PHE A O 1
ATOM 1091 N N . GLN A 1 134 ? -9.915 -8.284 11.677 1.00 76.19 134 GLN A N 1
ATOM 1092 C CA . GLN A 1 134 ? -10.003 -9.747 11.740 1.00 76.19 134 GLN A CA 1
ATOM 1093 C C . GLN A 1 134 ? -10.055 -10.354 13.159 1.00 76.19 134 GLN A C 1
ATOM 1095 O O . GLN A 1 134 ? -10.411 -11.518 13.308 1.00 76.19 134 GLN A O 1
ATOM 1100 N N . GLN A 1 135 ? -9.743 -9.597 14.218 1.00 62.12 135 GLN A N 1
ATOM 1101 C CA . GLN A 1 135 ? -9.880 -10.088 15.596 1.00 62.12 135 GLN A CA 1
ATOM 1102 C C . GLN A 1 135 ? -11.332 -10.194 16.091 1.00 62.12 135 GLN A C 1
ATOM 1104 O O . GLN A 1 135 ? -11.609 -11.027 16.952 1.00 62.12 135 GLN A O 1
ATOM 1109 N N . GLU A 1 136 ? -12.266 -9.404 15.561 1.00 52.84 136 GLU A N 1
ATOM 1110 C CA . GLU A 1 136 ? -13.646 -9.380 16.072 1.00 52.84 136 GLU A CA 1
ATOM 1111 C C . GLU A 1 136 ? -14.527 -10.486 15.466 1.00 52.84 136 GLU A C 1
ATOM 1113 O O . GLU A 1 136 ? -15.439 -10.977 16.133 1.00 52.84 136 GLU A O 1
ATOM 1118 N N . GLU A 1 137 ? -14.230 -10.967 14.252 1.00 50.47 137 GLU A N 1
ATOM 1119 C CA . GLU A 1 137 ? -14.954 -12.104 13.651 1.00 50.47 137 GLU A CA 1
ATOM 1120 C C . GLU A 1 137 ? -14.700 -13.426 14.399 1.00 50.47 137 GLU A C 1
ATOM 1122 O O . GLU A 1 137 ? -15.576 -14.290 14.451 1.00 50.47 137 GLU A O 1
ATOM 1127 N N . GLU A 1 138 ? -13.533 -13.593 15.031 1.00 49.84 138 GLU A N 1
ATOM 1128 C CA . GLU A 1 138 ? -13.227 -14.776 15.850 1.00 49.84 138 GLU A CA 1
ATOM 1129 C C . GLU A 1 138 ? -13.818 -14.699 17.270 1.00 49.84 138 GLU A C 1
ATOM 1131 O O . GLU A 1 138 ? -14.023 -15.738 17.907 1.00 49.84 138 GLU A O 1
ATOM 1136 N N . LEU A 1 139 ? -14.095 -13.489 17.771 1.00 48.28 139 LEU A N 1
ATOM 1137 C CA . LEU A 1 139 ? -14.646 -13.244 19.111 1.00 48.28 139 LEU A CA 1
ATOM 1138 C C . LEU A 1 139 ? -16.180 -13.208 19.134 1.00 48.28 139 LEU A C 1
ATOM 1140 O O . LEU A 1 139 ? -16.771 -13.585 20.139 1.00 48.28 139 LEU A O 1
ATOM 1144 N N . THR A 1 140 ? -16.829 -12.815 18.036 1.00 48.97 140 THR A N 1
ATOM 1145 C CA . THR A 1 140 ? -18.302 -12.796 17.917 1.00 48.97 140 THR A CA 1
ATOM 1146 C C . THR A 1 140 ? -18.919 -14.147 17.533 1.00 48.97 140 THR A C 1
ATOM 1148 O O . THR A 1 140 ? -20.128 -14.322 17.663 1.00 48.97 140 THR A O 1
ATOM 1151 N N . ASN A 1 141 ? -18.103 -15.118 17.106 1.00 50.56 141 ASN A N 1
ATOM 1152 C CA . ASN A 1 141 ? -18.528 -16.479 16.748 1.00 50.56 141 ASN A CA 1
ATOM 1153 C C . ASN A 1 141 ? -18.235 -17.538 17.839 1.00 50.56 141 ASN A C 1
ATOM 1155 O O . ASN A 1 141 ? -18.252 -18.739 17.552 1.00 50.56 141 ASN A O 1
ATOM 1159 N N . LYS A 1 142 ? -17.958 -17.118 19.080 1.00 41.25 142 LYS A N 1
ATOM 1160 C CA . LYS A 1 142 ? -17.821 -17.983 20.267 1.00 41.25 142 LYS A CA 1
ATOM 1161 C C . LYS A 1 142 ? -18.861 -17.630 21.320 1.00 41.25 142 LYS A C 1
ATOM 1163 O O . LYS A 1 142 ? -19.288 -18.575 22.020 1.00 41.25 142 LYS A O 1
#

Radius of gyration: 17.44 Å; chains: 1; bounding box: 44×39×43 Å